Protein AF-A0AAU2KST7-F1 (afdb_monomer)

Radius of gyration: 15.52 Å; Cα contacts (8 Å, |Δi|>4): 287; chains: 1; bounding box: 48×34×43 Å

Foldseek 3Di:
DDDDPPPPPQDKAKWWFFKFADDLQFGFKTFTWAQAPVRQTHTQAMAHTDDRVQRNVNSVVWAFDDCPRSCRVPFDAPADVHPDGGPIGTTDRWKMFIWTAPDDQDQQNHRNDHIHTDHICPVDGSVNHDHTRPRPPPPDD

Sequence (141 aa):
MQRRYKIRRRDTTEAIIGAITGTLARPQLLVLGRYDHHGRLRAVGRTVPLRPDAAQQVAEHLTASGPEHPWTGVKFSSAWGSREALDAVLVRPDPVAAISADVAIDHGGVYRHPVRHVRLRLDVSVEDVPRFGRGAAAAAG

pLDDT: mean 81.17, std 19.76, range [25.77, 97.5]

Secondary structure (DSSP, 8-state):
-----------EEEEEEEEEEEETTEEEEEEEEEE-TTS-EEEEEEBSPPPHHHHHHHHTT--B--TT-TTTTPPPBSSTT--PBP-EEEB-S--EEEEE--S-B-TTS-BSSPBEEEEE-TT--TTTSPPTT--------

Solvent-accessible surface area (backbone atoms only — not comparable to full-atom values): 8271 Å² total; per-residue (Å²): 136,86,82,80,77,78,8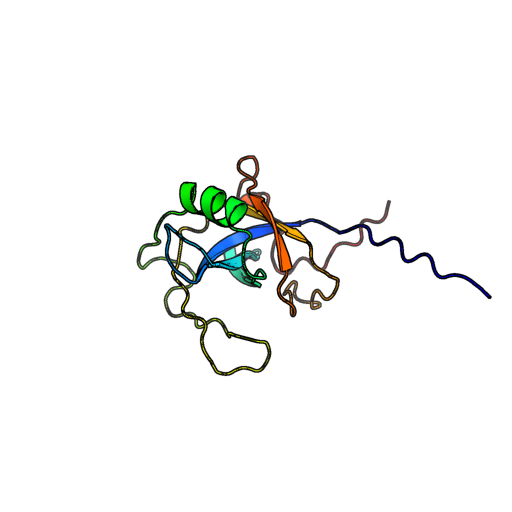1,74,76,74,62,66,46,60,34,29,35,41,25,27,25,76,43,68,81,51,35,37,32,44,33,28,21,26,40,32,93,86,70,47,71,39,79,28,38,35,37,46,75,53,54,71,72,56,18,49,60,50,27,80,65,60,43,81,43,64,84,84,42,90,59,63,91,63,79,46,61,67,42,88,92,44,88,52,63,45,75,64,45,55,29,48,66,59,48,28,33,32,31,35,58,88,81,54,68,44,86,65,57,32,40,75,56,66,24,42,76,74,47,77,34,92,90,47,58,68,85,77,36,65,50,41,64,59,55,81,73,74,83,82,127

Structure (mmCIF, N/CA/C/O backbone):
data_AF-A0AAU2KST7-F1
#
_entry.id   AF-A0AAU2KST7-F1
#
loop_
_atom_site.group_PDB
_atom_site.id
_atom_site.type_symbol
_atom_site.label_atom_id
_atom_site.label_alt_id
_atom_site.label_comp_id
_atom_site.label_asym_id
_atom_site.label_entity_id
_atom_site.label_seq_id
_atom_site.pdbx_PDB_ins_code
_atom_site.Cartn_x
_atom_site.Cartn_y
_atom_site.Cartn_z
_atom_site.occupancy
_atom_site.B_iso_or_equiv
_atom_site.auth_seq_id
_atom_site.auth_comp_id
_atom_site.auth_asym_id
_atom_site.auth_atom_id
_atom_site.pdbx_PDB_model_num
ATOM 1 N N . MET A 1 1 ? 37.257 12.836 -21.771 1.0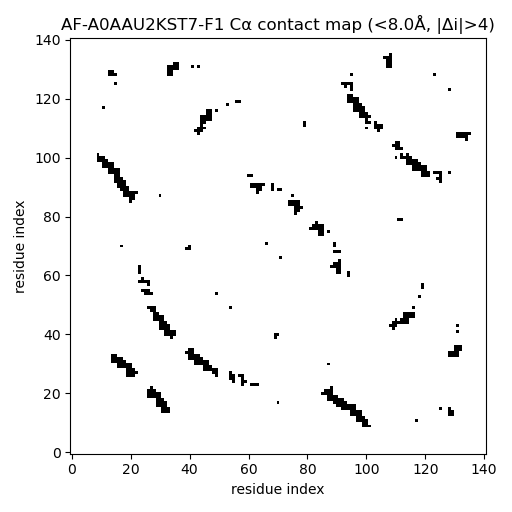0 37.31 1 MET A N 1
ATOM 2 C CA . MET A 1 1 ? 36.408 12.902 -20.557 1.00 37.31 1 MET A CA 1
ATOM 3 C C . MET A 1 1 ? 34.941 12.789 -20.965 1.00 37.31 1 MET A C 1
ATOM 5 O O . MET A 1 1 ? 34.344 13.784 -21.350 1.00 37.31 1 MET A O 1
ATOM 9 N N . GLN A 1 2 ? 34.360 11.586 -20.972 1.00 39.69 2 GLN A N 1
ATOM 10 C CA . GLN A 1 2 ? 32.945 11.406 -21.327 1.00 39.69 2 GLN A CA 1
ATOM 11 C C . GLN A 1 2 ? 32.066 11.604 -20.090 1.00 39.69 2 GLN A C 1
ATOM 13 O O . GLN A 1 2 ? 32.069 10.803 -19.157 1.00 39.69 2 GLN A O 1
ATOM 18 N N . ARG A 1 3 ? 31.324 12.714 -20.087 1.00 43.75 3 ARG A N 1
ATOM 19 C CA . ARG A 1 3 ? 30.297 13.030 -19.095 1.00 43.75 3 ARG A CA 1
ATOM 20 C C . ARG A 1 3 ? 29.147 12.033 -19.284 1.00 43.75 3 ARG A C 1
ATOM 22 O O . ARG A 1 3 ? 28.402 12.112 -20.255 1.00 43.75 3 ARG A O 1
ATOM 29 N N . ARG A 1 4 ? 29.034 11.059 -18.378 1.00 42.72 4 ARG A N 1
ATOM 30 C CA . ARG A 1 4 ? 27.974 10.040 -18.387 1.00 42.72 4 ARG A CA 1
ATOM 31 C C . ARG A 1 4 ? 26.637 10.710 -18.043 1.00 42.72 4 ARG A C 1
ATOM 33 O O . ARG A 1 4 ? 26.350 10.959 -16.876 1.00 42.72 4 ARG A O 1
ATOM 40 N N . TYR A 1 5 ? 25.821 11.016 -19.047 1.00 43.59 5 TYR A N 1
ATOM 41 C CA . TYR A 1 5 ? 24.454 11.493 -18.841 1.00 43.59 5 TYR A CA 1
ATOM 42 C C . TYR A 1 5 ? 23.577 10.278 -18.503 1.00 43.59 5 TYR A C 1
ATOM 44 O O . TYR A 1 5 ? 23.099 9.568 -19.383 1.00 43.59 5 TYR A O 1
ATOM 52 N N . LYS A 1 6 ? 23.434 9.954 -17.210 1.00 35.75 6 LYS A N 1
ATOM 53 C CA . LYS A 1 6 ? 22.526 8.888 -16.762 1.00 35.75 6 LYS A CA 1
ATOM 54 C C . LYS A 1 6 ? 21.095 9.412 -16.896 1.00 35.75 6 LYS A C 1
ATOM 56 O O . LYS A 1 6 ? 20.564 10.003 -15.960 1.00 35.75 6 LYS A O 1
ATOM 61 N N . ILE A 1 7 ? 20.485 9.217 -18.064 1.00 40.91 7 ILE A N 1
ATOM 62 C CA . ILE A 1 7 ? 19.053 9.458 -18.269 1.00 40.91 7 ILE A CA 1
ATOM 63 C C . ILE A 1 7 ? 18.302 8.472 -17.366 1.00 40.91 7 ILE A C 1
ATOM 65 O O . ILE A 1 7 ? 18.136 7.303 -17.697 1.00 40.91 7 ILE A O 1
ATOM 69 N N . ARG A 1 8 ? 17.895 8.921 -16.175 1.00 41.56 8 ARG A N 1
ATOM 70 C CA . ARG A 1 8 ? 17.004 8.165 -15.289 1.00 41.56 8 ARG A CA 1
ATOM 71 C C . ARG A 1 8 ? 15.570 8.394 -15.757 1.00 41.56 8 ARG A C 1
ATOM 73 O O . ARG A 1 8 ? 14.884 9.254 -15.208 1.00 41.56 8 ARG A O 1
ATOM 80 N N . ARG A 1 9 ? 15.103 7.635 -16.755 1.00 44.25 9 ARG A N 1
ATOM 81 C CA . ARG A 1 9 ? 13.657 7.402 -16.876 1.00 44.25 9 ARG A CA 1
ATOM 82 C C . ARG A 1 9 ? 13.246 6.726 -15.567 1.00 44.25 9 ARG A C 1
ATOM 84 O O . ARG A 1 9 ? 13.736 5.651 -15.248 1.00 44.25 9 ARG A O 1
ATOM 91 N N . ARG A 1 10 ? 12.482 7.421 -14.722 1.00 52.50 10 ARG A N 1
ATOM 92 C CA . ARG A 1 10 ? 11.888 6.797 -13.538 1.00 52.50 10 ARG A CA 1
ATOM 93 C C . ARG A 1 10 ? 10.796 5.879 -14.058 1.00 52.50 10 ARG A C 1
ATOM 95 O O . ARG A 1 10 ? 9.698 6.354 -14.332 1.00 52.50 10 ARG A O 1
ATOM 102 N N . ASP A 1 11 ? 11.112 4.602 -14.211 1.00 68.62 11 ASP A N 1
ATOM 103 C CA . ASP A 1 11 ? 10.105 3.599 -14.526 1.00 68.62 11 ASP A CA 1
ATOM 104 C C . ASP A 1 11 ? 9.106 3.578 -13.367 1.00 68.62 11 ASP A C 1
ATOM 106 O O . ASP A 1 11 ? 9.428 3.231 -12.225 1.00 68.62 11 ASP A O 1
ATOM 110 N N . THR A 1 12 ? 7.918 4.104 -13.650 1.00 80.69 12 THR A N 1
ATOM 111 C CA . THR A 1 12 ? 6.782 4.059 -12.739 1.00 80.69 12 THR A CA 1
ATOM 112 C C . THR A 1 12 ? 5.997 2.806 -13.076 1.00 80.69 12 THR A C 1
ATOM 114 O O . THR A 1 12 ? 5.818 2.489 -14.247 1.00 80.69 12 THR A O 1
ATOM 117 N N . THR A 1 13 ? 5.561 2.077 -12.061 1.00 88.12 13 THR A N 1
ATOM 118 C CA . THR A 1 13 ? 4.805 0.836 -12.230 1.00 88.12 13 THR A CA 1
ATOM 119 C C . THR A 1 13 ? 3.763 0.708 -11.132 1.00 88.12 13 THR A C 1
ATOM 121 O O . THR A 1 13 ? 3.841 1.392 -10.115 1.00 88.12 13 THR A O 1
ATOM 124 N N . GLU A 1 14 ? 2.776 -0.144 -11.336 1.00 91.81 14 GLU A N 1
ATOM 125 C CA . GLU A 1 14 ? 1.641 -0.323 -10.448 1.00 91.81 14 GLU A CA 1
ATOM 126 C C . GLU A 1 14 ? 1.869 -1.478 -9.460 1.00 91.81 14 GLU A C 1
ATOM 128 O O . GLU A 1 14 ? 2.497 -2.496 -9.777 1.00 91.81 14 GLU A O 1
ATOM 133 N N . ALA A 1 15 ? 1.356 -1.326 -8.242 1.00 94.38 15 ALA A N 1
ATOM 134 C CA . ALA A 1 15 ? 1.306 -2.376 -7.232 1.00 94.38 15 ALA A CA 1
ATOM 135 C C . ALA A 1 15 ? 0.058 -2.220 -6.354 1.00 94.38 15 ALA A C 1
ATOM 137 O O . ALA A 1 15 ? -0.434 -1.111 -6.154 1.00 94.38 15 ALA A O 1
ATOM 138 N N . ILE A 1 16 ? -0.434 -3.330 -5.815 1.00 96.75 16 ILE A N 1
ATOM 139 C CA . ILE A 1 16 ? -1.630 -3.378 -4.970 1.00 96.75 16 ILE A CA 1
ATOM 140 C C . ILE A 1 16 ? -1.231 -3.064 -3.528 1.00 96.75 16 ILE A C 1
ATOM 142 O O . ILE A 1 16 ? -0.215 -3.571 -3.046 1.00 96.75 16 ILE A O 1
ATOM 146 N N . ILE A 1 17 ? -2.015 -2.252 -2.824 1.00 97.50 17 ILE A N 1
ATOM 147 C CA . ILE A 1 17 ? -1.829 -1.996 -1.393 1.00 97.50 17 ILE A CA 1
ATOM 148 C C . ILE A 1 17 ? -2.530 -3.111 -0.613 1.00 97.50 17 ILE A C 1
ATOM 150 O O . ILE A 1 17 ? -3.750 -3.196 -0.642 1.00 97.50 17 ILE A O 1
ATOM 154 N N . GLY A 1 18 ? -1.771 -3.963 0.082 1.00 96.12 18 GLY A N 1
ATOM 155 C CA . GLY A 1 18 ? -2.337 -5.053 0.899 1.00 96.12 18 GLY A CA 1
ATOM 156 C C . GLY A 1 18 ? -2.159 -4.866 2.409 1.00 96.12 18 GLY A C 1
ATOM 157 O O . GLY A 1 18 ? -2.789 -5.551 3.210 1.00 96.12 18 GLY A O 1
ATOM 158 N N . ALA A 1 19 ? -1.290 -3.946 2.829 1.00 96.88 19 ALA A N 1
ATOM 159 C CA . ALA A 1 19 ? -1.182 -3.539 4.226 1.00 96.88 19 ALA A CA 1
ATOM 160 C C . ALA A 1 19 ? -0.560 -2.145 4.340 1.00 96.88 19 ALA A C 1
ATOM 162 O O . ALA A 1 19 ? 0.027 -1.629 3.385 1.00 96.88 19 ALA A O 1
ATOM 163 N N . ILE A 1 20 ? -0.645 -1.563 5.530 1.00 96.94 20 ILE A N 1
ATOM 164 C CA . ILE A 1 20 ? 0.014 -0.309 5.897 1.00 96.94 20 ILE A CA 1
ATOM 165 C C . ILE A 1 20 ? 0.747 -0.437 7.229 1.00 96.94 20 ILE A C 1
ATOM 167 O O . ILE A 1 20 ? 0.534 -1.396 7.960 1.00 96.94 20 ILE A O 1
ATOM 171 N N . THR A 1 21 ? 1.551 0.562 7.583 1.00 94.62 21 THR A N 1
ATOM 172 C CA . THR A 1 21 ? 1.903 0.833 8.989 1.00 94.62 21 THR A CA 1
ATOM 173 C C . THR A 1 21 ? 1.195 2.084 9.493 1.00 94.62 21 THR A C 1
ATOM 175 O O . THR A 1 21 ? 0.776 2.935 8.701 1.00 94.62 21 THR A O 1
ATOM 178 N N . GLY A 1 22 ? 1.108 2.231 10.816 1.00 94.19 22 GLY A N 1
ATOM 179 C CA . GLY A 1 22 ? 0.345 3.306 11.444 1.00 94.19 22 GLY A CA 1
ATOM 180 C C . GLY A 1 22 ? -1.132 2.933 11.535 1.00 94.19 22 GLY A C 1
ATOM 181 O O . GLY A 1 22 ? -1.466 1.823 11.932 1.00 94.19 22 GLY A O 1
ATOM 182 N N . THR A 1 23 ? -2.025 3.855 11.179 1.00 95.69 23 THR A N 1
ATOM 183 C CA . THR A 1 23 ? -3.479 3.636 11.259 1.00 95.69 23 THR A CA 1
ATOM 184 C C . THR A 1 23 ? -4.147 3.906 9.917 1.00 95.69 23 THR A C 1
ATOM 186 O O . THR A 1 23 ? -3.582 4.602 9.077 1.00 95.69 23 THR A O 1
ATOM 189 N N . LEU A 1 24 ? -5.374 3.414 9.720 1.00 96.19 24 LEU A N 1
ATOM 190 C CA . LEU A 1 24 ? -6.144 3.671 8.492 1.00 96.19 24 LEU A CA 1
ATOM 191 C C . LEU A 1 24 ? -6.310 5.168 8.202 1.00 96.19 24 LEU A C 1
ATOM 193 O O . LEU A 1 24 ? -6.220 5.578 7.055 1.00 96.19 24 LEU A O 1
ATOM 197 N N . ALA A 1 25 ? -6.498 5.979 9.247 1.00 96.38 25 ALA A N 1
ATOM 198 C CA . ALA A 1 25 ? -6.650 7.427 9.122 1.00 96.38 25 ALA A CA 1
ATOM 199 C C . ALA A 1 25 ? -5.319 8.161 8.878 1.00 96.38 25 ALA A C 1
ATOM 201 O O . ALA A 1 25 ? -5.318 9.303 8.423 1.00 96.38 25 ALA A O 1
ATOM 202 N N . ARG A 1 26 ? -4.183 7.550 9.238 1.00 95.94 26 ARG A N 1
ATOM 203 C CA . ARG A 1 26 ? -2.839 8.132 9.105 1.00 95.94 26 ARG A CA 1
ATOM 204 C C . ARG A 1 26 ? -1.831 7.052 8.693 1.00 95.94 26 ARG A C 1
ATOM 206 O O . ARG A 1 26 ? -0.984 6.665 9.510 1.00 95.94 26 ARG A O 1
ATOM 213 N N . PRO A 1 27 ? -1.915 6.550 7.448 1.00 97.06 27 PRO A N 1
ATOM 214 C CA . PRO A 1 27 ? -0.989 5.542 6.956 1.00 97.06 27 PRO A CA 1
ATOM 215 C C . PRO A 1 27 ? 0.411 6.144 6.824 1.00 97.06 27 PRO A C 1
ATOM 217 O O . PRO A 1 27 ? 0.589 7.236 6.283 1.00 97.06 27 PRO A O 1
ATOM 220 N N . GLN A 1 28 ? 1.420 5.430 7.316 1.00 95.88 28 GLN A N 1
ATOM 221 C CA . GLN A 1 28 ? 2.811 5.893 7.272 1.00 95.88 28 GLN A CA 1
ATOM 222 C C . GLN A 1 28 ? 3.589 5.249 6.124 1.00 95.88 28 GLN A C 1
ATOM 224 O O . GLN A 1 28 ? 4.280 5.943 5.380 1.00 95.88 28 GLN A O 1
ATOM 229 N N . LEU A 1 29 ? 3.471 3.930 5.967 1.00 94.62 29 LEU A N 1
ATOM 230 C CA . LEU A 1 29 ? 4.084 3.139 4.899 1.00 94.62 29 LEU A CA 1
ATOM 231 C C . LEU A 1 29 ? 3.019 2.284 4.224 1.00 94.62 29 LEU A C 1
ATOM 233 O O . LEU A 1 29 ? 2.061 1.875 4.876 1.00 94.62 29 LEU A O 1
ATOM 237 N N . LEU A 1 30 ? 3.233 1.953 2.952 1.00 95.75 30 LEU A N 1
ATOM 238 C CA . LEU A 1 30 ? 2.436 0.961 2.233 1.00 95.75 30 LEU A CA 1
ATOM 239 C C . LEU A 1 30 ? 3.245 -0.320 2.070 1.00 95.75 30 LEU A C 1
ATOM 241 O O . LEU A 1 30 ? 4.403 -0.270 1.649 1.00 95.75 30 LEU A O 1
ATOM 245 N N . VAL A 1 31 ? 2.622 -1.458 2.355 1.00 95.00 31 VAL A N 1
ATOM 246 C CA . VAL A 1 31 ? 3.114 -2.786 1.990 1.00 95.00 31 VAL A CA 1
ATOM 247 C C . VAL A 1 31 ? 2.425 -3.198 0.698 1.00 95.00 31 VAL A C 1
ATOM 249 O O . VAL A 1 31 ? 1.197 -3.205 0.587 1.00 95.00 31 VAL A O 1
ATOM 252 N N . LEU A 1 32 ? 3.246 -3.510 -0.294 1.00 94.56 32 LEU A N 1
ATOM 253 C CA . LEU A 1 32 ? 2.839 -3.634 -1.680 1.00 94.56 32 LEU A CA 1
ATOM 254 C C . LEU A 1 32 ? 2.834 -5.092 -2.105 1.00 94.56 32 LEU A C 1
ATOM 256 O O . LEU A 1 32 ? 3.739 -5.856 -1.758 1.00 94.56 32 LEU A O 1
ATOM 260 N N . GLY A 1 33 ? 1.834 -5.458 -2.894 1.00 93.44 33 GLY A N 1
ATOM 261 C CA . GLY A 1 33 ? 1.649 -6.794 -3.421 1.00 93.44 33 GLY A CA 1
ATOM 262 C C . GLY A 1 33 ? 1.367 -6.812 -4.917 1.00 93.44 33 GLY A C 1
ATOM 263 O O . GLY A 1 33 ? 0.993 -5.807 -5.523 1.00 93.44 33 GLY A O 1
ATOM 264 N N . ARG A 1 34 ? 1.555 -7.986 -5.512 1.00 94.19 34 ARG A N 1
ATOM 265 C CA . ARG A 1 34 ? 1.122 -8.319 -6.871 1.00 94.19 34 ARG A CA 1
ATOM 266 C C . ARG A 1 34 ? 0.552 -9.725 -6.868 1.00 94.19 34 ARG A C 1
ATOM 268 O O . ARG A 1 34 ? 1.109 -10.605 -6.212 1.00 94.19 34 ARG A O 1
ATOM 275 N N . TYR A 1 35 ? -0.535 -9.942 -7.596 1.00 93.88 35 TYR A N 1
ATOM 276 C CA . TYR A 1 35 ? -1.036 -11.295 -7.797 1.00 93.88 35 TYR A CA 1
ATOM 277 C C . TYR A 1 35 ? -0.062 -12.087 -8.670 1.00 93.88 35 TYR A C 1
ATOM 279 O O . TYR A 1 35 ? 0.422 -11.587 -9.688 1.00 93.88 35 TYR A O 1
ATOM 287 N N . ASP A 1 36 ? 0.236 -13.320 -8.277 1.00 90.62 36 ASP A N 1
ATOM 288 C CA . ASP A 1 36 ? 0.879 -14.278 -9.169 1.00 90.62 36 ASP A CA 1
ATOM 289 C C . ASP A 1 36 ? -0.140 -14.888 -10.153 1.00 90.62 36 ASP A C 1
ATOM 291 O O . ASP A 1 36 ? -1.316 -14.506 -10.210 1.00 90.62 36 ASP A O 1
ATOM 295 N N . HIS A 1 37 ? 0.332 -15.819 -10.976 1.00 87.62 37 HIS A N 1
ATOM 296 C CA . HIS A 1 37 ? -0.486 -16.533 -11.957 1.00 87.62 37 HIS A CA 1
ATOM 297 C C . HIS A 1 37 ? -1.470 -17.527 -11.319 1.00 87.62 37 HIS A C 1
ATOM 299 O O . HIS A 1 37 ? -2.407 -17.958 -11.980 1.00 87.62 37 HIS A O 1
ATOM 305 N N . HIS A 1 38 ? -1.295 -17.856 -10.037 1.00 89.44 38 HIS A N 1
ATOM 306 C CA . HIS A 1 38 ? -2.223 -18.676 -9.260 1.00 89.44 38 HIS A CA 1
ATOM 307 C C . HIS A 1 38 ? -3.228 -17.829 -8.463 1.00 89.44 38 HIS A C 1
ATOM 309 O O . HIS A 1 38 ? -3.960 -18.370 -7.637 1.00 89.44 38 HIS A O 1
ATOM 315 N N . GLY A 1 39 ? -3.252 -16.507 -8.670 1.00 89.81 39 GLY A N 1
ATOM 316 C CA . GLY A 1 39 ? -4.154 -15.600 -7.962 1.00 89.81 39 GLY A CA 1
ATOM 317 C C . GLY A 1 39 ? -3.760 -15.344 -6.507 1.00 89.81 39 GLY A C 1
ATOM 318 O O . GLY A 1 39 ? -4.562 -14.816 -5.743 1.00 89.81 39 GLY A O 1
ATOM 319 N N . ARG A 1 40 ? -2.533 -15.679 -6.091 1.00 91.00 40 ARG A N 1
ATOM 320 C CA . ARG A 1 40 ? -2.062 -15.397 -4.728 1.00 91.00 40 ARG A CA 1
ATOM 321 C C . ARG A 1 40 ? -1.409 -14.026 -4.671 1.00 91.00 40 ARG A C 1
ATOM 323 O O . ARG A 1 40 ? -0.543 -13.711 -5.486 1.00 91.00 40 ARG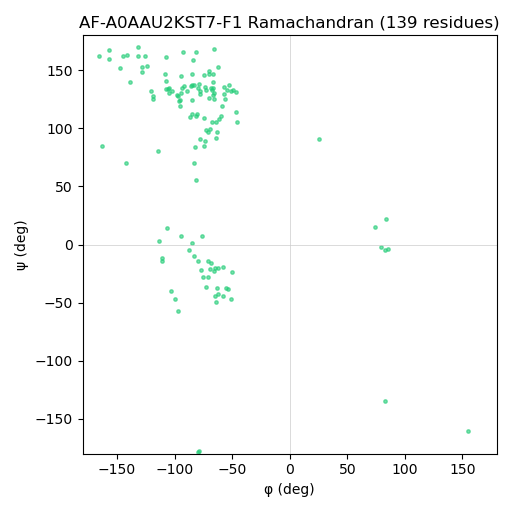 A O 1
ATOM 330 N N . LEU A 1 41 ? -1.785 -13.219 -3.682 1.00 92.75 41 LEU A N 1
ATOM 331 C CA . LEU A 1 41 ? -1.172 -11.912 -3.466 1.00 92.75 41 LEU A CA 1
ATOM 332 C C . LEU A 1 41 ? 0.227 -12.090 -2.864 1.00 92.75 41 LEU A C 1
ATOM 334 O O . LEU A 1 41 ? 0.386 -12.480 -1.706 1.00 92.75 41 LEU A O 1
ATOM 338 N N . ARG A 1 42 ? 1.266 -11.810 -3.649 1.00 91.69 42 ARG A N 1
ATOM 339 C CA . ARG A 1 42 ? 2.667 -11.908 -3.230 1.00 91.69 42 ARG A CA 1
ATOM 340 C C . ARG A 1 42 ? 3.170 -10.537 -2.815 1.00 91.69 42 ARG A C 1
ATOM 342 O O . ARG A 1 42 ? 3.044 -9.589 -3.583 1.00 91.69 42 ARG A O 1
ATOM 349 N N . ALA A 1 43 ? 3.746 -10.429 -1.621 1.00 90.56 43 ALA A N 1
ATOM 350 C CA . ALA A 1 43 ? 4.386 -9.197 -1.179 1.00 90.56 43 ALA A CA 1
ATOM 351 C C . ALA A 1 43 ? 5.613 -8.906 -2.055 1.00 90.56 43 ALA A C 1
ATOM 353 O O . ALA A 1 43 ? 6.495 -9.753 -2.198 1.00 90.56 43 ALA A O 1
ATOM 354 N N . VAL A 1 44 ? 5.658 -7.712 -2.642 1.00 88.81 44 VAL A N 1
ATOM 355 C CA . VAL A 1 44 ? 6.731 -7.283 -3.548 1.00 88.81 44 VAL A CA 1
ATOM 356 C C . VAL A 1 44 ? 7.607 -6.197 -2.951 1.00 88.81 44 VAL A C 1
ATOM 358 O O . VAL A 1 44 ? 8.67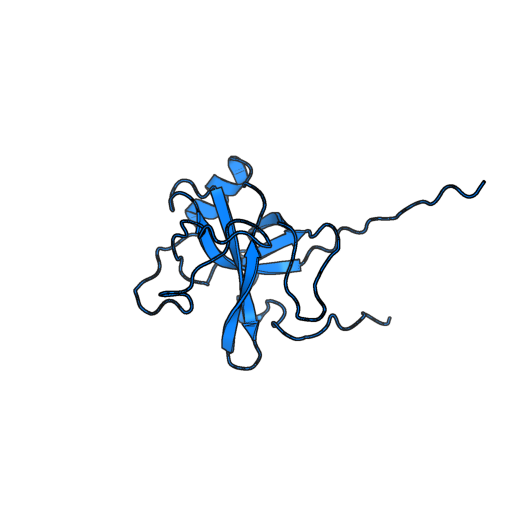0 -5.926 -3.489 1.00 88.81 44 VAL A O 1
ATOM 361 N N . GLY A 1 45 ? 7.212 -5.581 -1.840 1.00 88.94 45 GLY A N 1
ATOM 362 C CA . GLY A 1 45 ? 8.037 -4.601 -1.146 1.00 88.94 45 GLY A CA 1
ATOM 363 C C . GLY A 1 45 ? 7.205 -3.632 -0.326 1.00 88.94 45 GLY A C 1
ATOM 364 O O . GLY A 1 45 ? 6.047 -3.890 -0.010 1.00 88.94 45 GLY A O 1
ATOM 365 N N . ARG A 1 46 ? 7.807 -2.494 0.006 1.00 91.31 46 ARG A N 1
ATOM 366 C CA . ARG A 1 46 ? 7.149 -1.418 0.748 1.00 91.31 46 ARG A CA 1
ATOM 367 C C . ARG A 1 46 ? 7.571 -0.056 0.234 1.00 91.31 46 ARG A C 1
ATOM 369 O O . ARG A 1 46 ? 8.610 0.063 -0.419 1.00 91.31 46 ARG A O 1
ATOM 376 N N . THR A 1 47 ? 6.812 0.973 0.574 1.00 92.94 47 THR A N 1
ATOM 377 C CA . THR A 1 47 ? 7.222 2.348 0.300 1.00 92.94 47 THR A CA 1
ATOM 378 C C . THR A 1 47 ? 8.202 2.876 1.349 1.00 92.94 47 THR A C 1
ATOM 380 O O . THR A 1 47 ? 8.357 2.311 2.431 1.00 92.94 47 THR A O 1
ATOM 383 N N . VAL A 1 48 ? 8.858 3.991 1.036 1.00 91.81 48 VAL A N 1
ATOM 384 C CA . VAL A 1 48 ? 9.326 4.962 2.042 1.00 91.81 48 VAL A CA 1
ATOM 385 C C . VAL A 1 48 ? 8.124 5.619 2.749 1.00 91.81 48 VAL A C 1
ATOM 387 O O . VAL A 1 48 ? 6.999 5.473 2.253 1.00 91.81 48 VAL A O 1
ATOM 390 N N . PRO A 1 49 ? 8.328 6.360 3.861 1.00 94.19 49 PRO A N 1
ATOM 391 C CA . PRO A 1 49 ? 7.260 7.135 4.483 1.00 94.19 49 PRO A CA 1
ATOM 392 C C . PRO A 1 49 ? 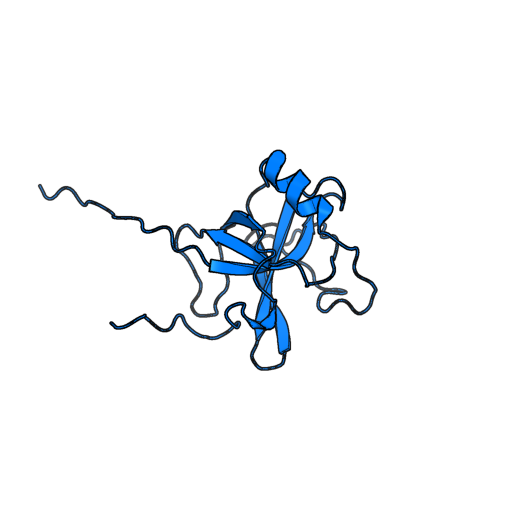6.505 7.997 3.473 1.00 94.19 49 PRO A C 1
ATOM 394 O O . PRO A 1 49 ? 7.112 8.667 2.629 1.00 94.19 49 PRO A O 1
ATOM 397 N N . LEU A 1 50 ? 5.178 7.949 3.545 1.00 96.06 50 LEU A N 1
ATOM 398 C CA . LEU A 1 50 ? 4.311 8.766 2.712 1.00 96.06 50 LEU A CA 1
ATOM 399 C C . LEU A 1 50 ? 4.471 10.243 3.074 1.00 96.06 50 LEU A C 1
ATOM 401 O O . LEU A 1 50 ? 4.695 10.612 4.227 1.00 96.06 50 LEU A O 1
ATOM 405 N N . ARG A 1 51 ? 4.335 11.107 2.066 1.00 94.88 51 ARG A N 1
ATOM 406 C CA . ARG A 1 51 ? 4.174 12.546 2.308 1.00 94.88 51 ARG A CA 1
ATOM 407 C C . ARG A 1 51 ? 2.785 12.784 2.923 1.00 94.88 51 ARG A C 1
ATOM 409 O O . ARG A 1 51 ? 1.875 12.039 2.560 1.00 94.88 51 ARG A O 1
ATOM 416 N N . PRO A 1 52 ? 2.593 13.808 3.774 1.00 94.75 52 PRO A N 1
ATOM 417 C CA . PRO A 1 52 ? 1.318 14.046 4.457 1.00 94.75 52 PRO A CA 1
ATOM 418 C C . PRO A 1 52 ? 0.101 14.070 3.522 1.00 94.75 52 PRO A C 1
ATOM 420 O O . PRO A 1 52 ? -0.859 13.345 3.762 1.00 94.75 52 PRO A O 1
ATOM 423 N N . ASP A 1 53 ? 0.182 14.795 2.402 1.00 95.38 53 ASP A N 1
ATOM 424 C CA . ASP A 1 53 ? -0.914 14.884 1.426 1.00 95.38 53 ASP A CA 1
ATOM 425 C C . ASP A 1 53 ? -1.240 13.531 0.781 1.00 95.38 53 ASP A C 1
ATOM 427 O O . ASP A 1 53 ? -2.396 13.208 0.525 1.00 95.38 53 ASP A O 1
ATOM 431 N N . ALA A 1 54 ? -0.211 12.719 0.522 1.00 95.56 54 ALA A N 1
ATOM 432 C CA . ALA A 1 54 ? -0.387 11.384 -0.039 1.00 95.56 54 ALA A CA 1
ATOM 433 C C . ALA A 1 54 ? -0.967 10.415 0.998 1.00 95.56 54 ALA A C 1
ATOM 435 O O . ALA A 1 54 ? -1.778 9.570 0.642 1.00 95.56 54 ALA A O 1
ATOM 436 N N . ALA A 1 55 ? -0.570 10.534 2.267 1.00 97.12 55 ALA A N 1
ATOM 437 C CA . ALA A 1 55 ? -1.131 9.730 3.346 1.00 97.12 55 ALA A CA 1
ATOM 438 C C . ALA A 1 55 ? -2.630 10.004 3.519 1.00 97.12 55 ALA A C 1
ATOM 440 O O . ALA A 1 55 ? -3.397 9.057 3.654 1.00 97.12 55 ALA A O 1
ATOM 441 N N . GLN A 1 56 ? -3.042 11.274 3.452 1.00 96.88 56 GLN A N 1
ATOM 442 C CA . GLN A 1 56 ? -4.451 11.658 3.524 1.00 96.88 56 GLN A CA 1
ATOM 443 C C . GLN A 1 56 ? -5.251 11.112 2.337 1.00 96.88 56 GLN A C 1
ATOM 445 O O . GLN A 1 56 ? -6.250 10.435 2.549 1.00 96.88 56 GLN A O 1
ATOM 450 N N . GLN A 1 57 ? -4.758 11.304 1.109 1.00 96.00 57 GLN A N 1
ATOM 451 C CA . GLN A 1 57 ? -5.401 10.745 -0.085 1.00 96.00 57 GLN A CA 1
ATOM 452 C C . GLN A 1 57 ? -5.525 9.224 -0.008 1.00 96.00 57 GLN A C 1
ATOM 454 O O . GLN A 1 57 ? -6.568 8.672 -0.318 1.00 96.00 57 GLN A O 1
ATOM 459 N N . VAL A 1 58 ? -4.476 8.519 0.422 1.00 97.06 58 VAL A N 1
ATOM 460 C CA . VAL A 1 58 ? -4.549 7.060 0.554 1.00 97.06 58 VAL A CA 1
ATOM 461 C C . VAL A 1 58 ? -5.563 6.659 1.624 1.00 97.06 58 VAL A C 1
ATOM 463 O O . VAL A 1 58 ? -6.354 5.758 1.366 1.00 97.06 58 VAL A O 1
ATOM 466 N N . ALA A 1 59 ? -5.573 7.324 2.785 1.00 97.19 59 ALA A N 1
ATOM 467 C CA . ALA A 1 59 ? -6.473 7.015 3.899 1.00 97.19 59 ALA A CA 1
ATOM 468 C C . ALA A 1 59 ? -7.954 7.001 3.488 1.00 97.19 59 ALA A C 1
ATOM 470 O O . ALA A 1 59 ? -8.695 6.126 3.928 1.00 97.19 59 ALA A O 1
ATOM 471 N N . GLU A 1 60 ? -8.362 7.913 2.602 1.00 96.94 60 GLU A N 1
ATOM 472 C CA . GLU A 1 60 ? -9.733 8.014 2.074 1.00 96.94 60 GLU A CA 1
ATOM 473 C C . GLU A 1 60 ? -10.181 6.769 1.288 1.00 96.94 60 GLU A C 1
ATOM 475 O O . GLU A 1 60 ? -11.377 6.519 1.147 1.00 96.94 60 GLU A O 1
ATOM 480 N N . HIS A 1 61 ? -9.231 5.961 0.812 1.00 96.81 61 HIS A N 1
ATOM 481 C CA . HIS A 1 61 ? -9.485 4.775 -0.004 1.00 96.81 61 HIS A CA 1
ATOM 482 C C . HIS A 1 61 ? -9.107 3.459 0.686 1.00 96.81 61 HIS A C 1
ATOM 484 O O . HIS A 1 61 ? -9.221 2.392 0.081 1.00 96.81 61 HIS A O 1
ATOM 490 N N . LEU A 1 62 ? -8.658 3.497 1.943 1.00 96.62 62 LEU A N 1
ATOM 491 C CA . LEU A 1 62 ? -8.350 2.282 2.689 1.00 96.62 62 LEU A CA 1
ATOM 492 C C . LEU A 1 62 ? -9.595 1.719 3.363 1.00 96.62 62 LEU A C 1
ATOM 494 O O . LEU A 1 62 ? -10.348 2.417 4.031 1.00 96.62 62 LEU A O 1
ATOM 498 N N . THR A 1 63 ? -9.748 0.404 3.265 1.00 96.06 63 THR A N 1
ATOM 499 C CA . THR A 1 63 ? -10.727 -0.351 4.047 1.00 96.06 63 THR A CA 1
ATOM 500 C C . THR A 1 63 ? -9.988 -1.387 4.881 1.00 96.06 63 THR A C 1
ATOM 502 O O . THR A 1 63 ? -9.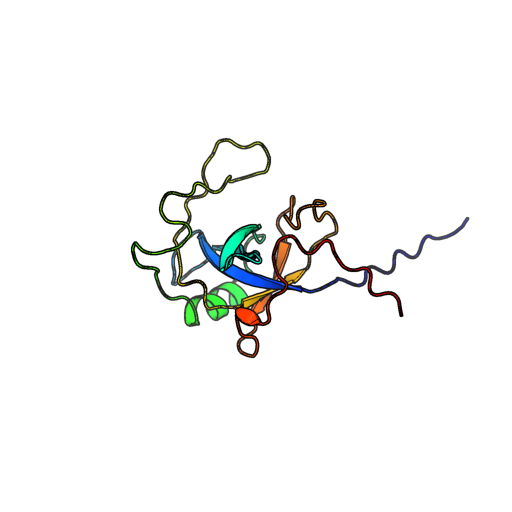141 -2.107 4.350 1.00 96.06 63 THR A O 1
ATOM 505 N N . ALA A 1 64 ? -10.300 -1.473 6.178 1.00 94.12 64 ALA A N 1
ATOM 506 C CA . ALA A 1 64 ? -9.794 -2.546 7.037 1.00 94.12 64 ALA A CA 1
ATOM 507 C C . ALA A 1 64 ? -10.084 -3.914 6.412 1.00 94.12 64 ALA A C 1
ATOM 509 O O . ALA A 1 64 ? -11.186 -4.155 5.916 1.00 94.12 64 ALA A O 1
ATOM 510 N N . SER A 1 65 ? -9.108 -4.819 6.463 1.00 93.31 65 SER A N 1
ATOM 511 C CA . SER A 1 65 ? -9.358 -6.198 6.059 1.00 93.31 65 SER A CA 1
ATOM 512 C C . SER A 1 65 ? -9.948 -7.029 7.197 1.00 93.31 65 SER A C 1
ATOM 514 O O . SER A 1 65 ? -9.594 -6.856 8.361 1.00 93.31 65 SER A O 1
ATOM 516 N N . GLY A 1 66 ? -10.803 -7.986 6.831 1.00 87.94 66 GLY A N 1
ATOM 517 C CA . GLY A 1 66 ? -11.222 -9.083 7.701 1.00 87.94 66 GLY A CA 1
ATOM 518 C C . GLY A 1 66 ? -10.187 -10.222 7.777 1.00 87.94 66 GLY A C 1
ATOM 519 O O . GLY A 1 66 ? -9.135 -10.145 7.132 1.00 87.94 66 GLY A O 1
ATOM 520 N N . PRO A 1 67 ? -10.492 -11.299 8.528 1.00 84.88 67 PRO A N 1
ATOM 521 C CA . PRO A 1 67 ? -9.574 -12.414 8.796 1.00 84.88 67 PRO A CA 1
ATOM 522 C C . PRO A 1 67 ? -9.196 -13.227 7.550 1.00 84.88 67 PRO A C 1
ATOM 524 O O . PRO A 1 67 ? -8.149 -13.869 7.535 1.00 84.88 67 PRO A O 1
ATOM 527 N N . GLU A 1 68 ? -9.996 -13.155 6.486 1.00 89.00 68 GLU A N 1
ATOM 528 C CA . GLU A 1 68 ? -9.743 -13.845 5.213 1.00 89.00 68 GLU A CA 1
ATOM 529 C C . GLU A 1 68 ? -8.662 -13.170 4.354 1.00 89.00 68 GLU A C 1
ATOM 531 O O . GLU A 1 68 ? -8.438 -13.550 3.205 1.00 89.00 68 GLU A O 1
ATOM 536 N N . HIS A 1 69 ? -7.979 -12.153 4.891 1.00 90.81 69 HIS A N 1
ATOM 537 C CA . HIS A 1 69 ? -6.923 -11.473 4.163 1.00 90.81 69 HIS A CA 1
ATOM 538 C C . HIS A 1 69 ? -5.825 -12.460 3.720 1.00 90.81 69 HIS A C 1
ATOM 540 O O . HIS A 1 69 ? -5.324 -13.228 4.546 1.00 90.81 69 HIS A O 1
ATOM 546 N N . PRO A 1 70 ? -5.330 -12.383 2.468 1.00 89.88 70 PRO A N 1
ATOM 547 C CA . PRO A 1 70 ? -4.269 -13.268 1.977 1.00 89.88 70 PRO A CA 1
ATOM 548 C C . PRO A 1 70 ? -2.968 -13.226 2.791 1.00 89.88 70 PRO A C 1
ATOM 550 O O . PRO A 1 70 ? -2.135 -14.125 2.684 1.00 89.88 70 PRO A O 1
ATOM 553 N N . TRP A 1 71 ? -2.765 -12.161 3.570 1.00 92.94 71 TRP A N 1
ATOM 554 C CA . TRP A 1 71 ? -1.599 -11.973 4.438 1.00 92.94 71 TRP A CA 1
ATOM 555 C C . TRP A 1 71 ? -1.889 -12.138 5.933 1.00 92.94 71 TRP A C 1
ATOM 557 O O . TRP A 1 71 ? -1.055 -11.762 6.757 1.00 92.94 71 TRP A O 1
ATOM 567 N N . THR A 1 72 ? -3.034 -12.704 6.315 1.00 88.56 72 THR A N 1
ATOM 568 C CA . THR A 1 72 ? -3.291 -13.062 7.716 1.00 88.56 72 THR A CA 1
ATOM 569 C C . THR A 1 72 ? -2.189 -13.999 8.228 1.00 88.56 72 THR A C 1
ATOM 571 O O . THR A 1 72 ? -1.893 -15.026 7.621 1.00 88.56 72 THR A O 1
ATOM 574 N N . GLY A 1 73 ? -1.536 -13.620 9.333 1.00 84.00 73 GLY A N 1
ATOM 575 C CA . GLY A 1 73 ? -0.425 -14.373 9.934 1.00 84.00 73 GLY A CA 1
ATOM 576 C C . GLY A 1 73 ? 0.943 -14.200 9.255 1.00 84.00 73 GLY A C 1
ATOM 577 O O . GLY A 1 73 ? 1.936 -14.745 9.741 1.00 84.00 73 GLY A O 1
ATOM 578 N N . VAL A 1 74 ? 1.036 -13.429 8.166 1.00 85.44 74 VAL A N 1
ATOM 579 C CA . VAL A 1 74 ? 2.311 -13.134 7.497 1.00 85.44 74 VAL A CA 1
ATOM 580 C C . VAL A 1 74 ? 3.075 -12.062 8.273 1.00 85.44 74 VAL A C 1
ATOM 582 O O . VAL A 1 74 ? 2.532 -11.014 8.613 1.00 85.44 74 VAL A O 1
ATOM 585 N N . LYS A 1 75 ? 4.368 -12.301 8.521 1.00 81.38 75 LYS A N 1
ATOM 586 C CA . LYS A 1 75 ? 5.280 -11.303 9.098 1.00 81.38 75 LYS A CA 1
ATOM 587 C C . LYS A 1 75 ? 6.048 -10.588 7.990 1.00 81.38 75 LYS A C 1
ATOM 589 O O . LYS A 1 75 ? 6.744 -11.232 7.208 1.00 81.38 75 LYS A O 1
ATOM 594 N N . PHE A 1 76 ? 5.964 -9.262 7.953 1.00 81.00 76 PHE A N 1
ATOM 595 C CA . PHE A 1 76 ? 6.776 -8.429 7.063 1.00 81.00 76 PHE A CA 1
ATOM 596 C C . PHE A 1 76 ? 8.035 -7.979 7.797 1.00 81.00 76 PHE A C 1
ATOM 598 O O . PHE A 1 76 ? 7.942 -7.548 8.937 1.00 81.00 76 PHE A O 1
ATOM 605 N N . SER A 1 77 ? 9.210 -8.050 7.178 1.00 70.69 77 SER A N 1
ATOM 606 C CA . SER A 1 77 ? 10.445 -7.566 7.813 1.00 70.69 77 SER A CA 1
ATOM 607 C C . SER A 1 77 ? 10.561 -6.040 7.739 1.00 70.69 77 SER A C 1
ATOM 609 O O . SER A 1 77 ? 10.313 -5.441 6.689 1.00 70.69 77 SER A O 1
ATOM 611 N N . SER A 1 78 ? 11.004 -5.407 8.832 1.00 64.44 78 SER A N 1
ATOM 612 C CA . SER A 1 78 ? 11.204 -3.951 8.922 1.00 64.44 78 SER A CA 1
ATOM 613 C C . SER A 1 78 ? 12.369 -3.436 8.073 1.00 64.44 78 SER A C 1
ATOM 615 O O . SER A 1 78 ? 12.397 -2.263 7.700 1.00 64.44 78 SER A O 1
ATOM 617 N N . ALA A 1 79 ? 13.308 -4.309 7.713 1.00 62.84 79 ALA A N 1
ATOM 618 C CA . ALA A 1 79 ? 14.392 -4.053 6.776 1.00 62.84 79 ALA A CA 1
ATOM 619 C C . ALA A 1 79 ? 14.907 -5.372 6.189 1.00 62.84 79 ALA A C 1
ATOM 621 O O . ALA A 1 79 ? 14.722 -6.442 6.773 1.00 62.84 79 ALA A O 1
ATOM 622 N N . TRP A 1 80 ? 15.584 -5.296 5.042 1.00 51.94 80 TRP A N 1
ATOM 623 C CA . TRP A 1 80 ? 16.285 -6.447 4.481 1.00 51.94 80 TRP A CA 1
ATOM 624 C C . TRP A 1 80 ? 17.334 -6.957 5.484 1.00 51.94 80 TRP A C 1
ATOM 626 O O . TRP A 1 80 ? 18.230 -6.210 5.867 1.00 51.94 80 TRP A O 1
ATOM 636 N N . GLY A 1 81 ? 17.203 -8.209 5.933 1.00 55.50 81 GLY A N 1
ATOM 637 C CA . GLY A 1 81 ? 18.080 -8.815 6.945 1.00 55.50 81 GLY A CA 1
ATOM 638 C C . GLY A 1 81 ? 17.690 -8.544 8.405 1.00 55.50 81 GLY A C 1
ATOM 639 O O . GLY A 1 81 ? 18.306 -9.118 9.301 1.00 55.50 81 GLY A O 1
ATOM 640 N N . SER A 1 82 ? 16.657 -7.734 8.664 1.00 62.25 82 SER A N 1
ATOM 641 C CA . SER A 1 82 ? 16.126 -7.548 10.018 1.00 62.25 82 SER A CA 1
ATOM 642 C C . SER A 1 82 ? 15.153 -8.668 10.388 1.00 62.25 82 SER A C 1
ATOM 644 O O . SER A 1 82 ? 14.295 -9.061 9.593 1.00 62.25 82 SER A O 1
ATOM 646 N N . ARG A 1 83 ? 15.274 -9.163 11.625 1.00 59.47 83 ARG A N 1
ATOM 647 C CA . ARG A 1 83 ? 14.304 -10.082 12.244 1.00 59.47 83 ARG A CA 1
ATOM 648 C C . ARG A 1 83 ? 13.109 -9.352 12.861 1.00 59.47 83 ARG A C 1
ATOM 650 O O . ARG A 1 83 ? 12.151 -10.006 13.262 1.00 59.47 83 ARG A O 1
ATOM 657 N N . GLU A 1 84 ? 13.170 -8.027 12.956 1.00 69.31 84 GLU A N 1
ATOM 658 C CA . GLU A 1 84 ? 12.077 -7.216 13.475 1.00 69.31 84 GLU A CA 1
ATOM 659 C C . GLU A 1 84 ? 10.916 -7.214 12.475 1.00 69.31 84 GLU A C 1
ATOM 661 O O . GLU A 1 84 ? 11.081 -6.922 11.284 1.00 69.31 84 GLU A O 1
ATOM 666 N N . ALA A 1 85 ? 9.740 -7.582 12.977 1.00 75.88 85 ALA A N 1
ATOM 667 C CA . ALA A 1 85 ? 8.517 -7.560 12.203 1.00 75.88 85 ALA A CA 1
ATOM 668 C C . ALA A 1 85 ? 7.971 -6.130 12.142 1.00 75.88 85 ALA A C 1
ATOM 670 O O . ALA A 1 85 ? 7.914 -5.424 13.144 1.00 75.88 85 ALA A O 1
ATOM 671 N N . LEU A 1 86 ? 7.562 -5.719 10.950 1.00 82.44 86 LEU A N 1
ATOM 672 C CA . LEU A 1 86 ? 6.799 -4.509 10.713 1.00 82.44 86 LEU A CA 1
ATOM 673 C C . LEU A 1 86 ? 5.424 -4.669 11.380 1.00 82.44 86 LEU A C 1
ATOM 675 O O . LEU A 1 86 ? 4.744 -5.669 11.136 1.00 82.44 86 LEU A O 1
ATOM 679 N N . ASP A 1 87 ? 5.010 -3.681 12.170 1.00 88.00 87 ASP A N 1
ATOM 680 C CA . ASP A 1 87 ? 3.655 -3.618 12.723 1.00 88.00 87 ASP A CA 1
ATOM 681 C C . ASP A 1 87 ? 2.674 -3.211 11.614 1.00 88.00 87 ASP A C 1
ATOM 683 O O . ASP A 1 87 ? 2.444 -2.029 11.341 1.00 88.00 87 ASP A O 1
ATOM 687 N N . ALA A 1 88 ? 2.221 -4.213 10.860 1.00 91.50 88 ALA A N 1
ATOM 688 C CA . ALA A 1 88 ? 1.420 -4.028 9.663 1.00 91.50 88 ALA A CA 1
ATOM 689 C C . ALA A 1 88 ? -0.075 -4.201 9.958 1.00 91.50 88 ALA A C 1
ATOM 691 O O . ALA A 1 88 ? -0.506 -5.235 10.467 1.00 91.50 88 ALA A O 1
ATOM 692 N N . VAL A 1 89 ? -0.875 -3.222 9.545 1.00 95.12 89 VAL A N 1
ATOM 693 C CA . VAL A 1 89 ? -2.338 -3.290 9.535 1.00 95.12 89 VAL A CA 1
ATOM 694 C C . VAL A 1 89 ? -2.789 -3.722 8.146 1.00 95.12 89 VAL A C 1
ATOM 696 O O . VAL A 1 89 ? -2.508 -3.045 7.155 1.00 95.12 89 VAL A O 1
ATOM 699 N N . LEU A 1 90 ? -3.476 -4.861 8.067 1.00 96.19 90 LEU A N 1
ATOM 700 C CA . LEU A 1 90 ? -3.972 -5.413 6.807 1.00 96.19 90 LEU A CA 1
ATOM 701 C C . LEU A 1 90 ? -5.169 -4.603 6.297 1.00 96.19 90 LEU A C 1
ATOM 703 O O . LEU A 1 90 ? -6.093 -4.279 7.048 1.00 96.19 90 LEU A O 1
ATOM 707 N N . VAL A 1 91 ? -5.161 -4.307 5.002 1.00 96.81 91 VAL A N 1
ATOM 708 C CA . VAL A 1 91 ? -6.230 -3.572 4.314 1.00 96.81 91 VAL A CA 1
ATOM 709 C C . VAL A 1 91 ? -6.742 -4.407 3.157 1.00 96.81 91 VAL A C 1
ATOM 711 O O . VAL A 1 91 ? -6.003 -5.236 2.634 1.00 96.81 91 VAL A O 1
ATOM 714 N N . ARG A 1 92 ? -7.999 -4.217 2.754 1.00 96.12 92 ARG A N 1
ATOM 715 C CA . ARG A 1 92 ? -8.521 -4.921 1.579 1.00 96.12 92 ARG A CA 1
ATOM 716 C C . ARG A 1 92 ? -7.634 -4.613 0.360 1.00 96.12 92 ARG A C 1
ATOM 718 O O . ARG A 1 92 ? -7.372 -3.433 0.113 1.00 96.12 92 ARG A O 1
ATOM 725 N N . PRO A 1 93 ? -7.176 -5.629 -0.395 1.00 94.62 93 PRO A N 1
ATOM 726 C CA . PRO A 1 93 ? -6.215 -5.452 -1.478 1.00 94.62 93 PRO A CA 1
ATOM 727 C C . PRO A 1 93 ? -6.894 -4.987 -2.772 1.00 94.62 93 PRO A C 1
ATOM 729 O O . PRO A 1 93 ? -6.764 -5.638 -3.803 1.00 94.62 93 PRO A O 1
ATOM 732 N N . ASP A 1 94 ? -7.622 -3.872 -2.696 1.00 93.12 94 ASP A N 1
ATOM 733 C CA . ASP A 1 94 ? -8.327 -3.223 -3.808 1.00 93.12 94 ASP A CA 1
ATOM 734 C C . ASP A 1 94 ? -7.588 -1.968 -4.325 1.00 93.12 94 ASP A C 1
ATOM 736 O O . ASP A 1 94 ? -7.513 -1.778 -5.540 1.00 93.12 94 ASP A O 1
ATOM 740 N N . PRO A 1 95 ? -6.998 -1.103 -3.468 1.00 96.00 95 PRO A N 1
ATOM 741 C CA . PRO A 1 95 ? -6.355 0.117 -3.947 1.00 96.00 95 PRO A CA 1
ATOM 742 C C . PRO A 1 95 ? -5.030 -0.158 -4.673 1.00 96.00 95 PRO A C 1
ATOM 744 O O . PRO A 1 95 ? -4.151 -0.862 -4.163 1.00 96.00 95 PRO A O 1
ATOM 747 N N . VAL A 1 96 ? -4.845 0.468 -5.837 1.00 96.50 96 VAL A N 1
ATOM 748 C CA . VAL A 1 96 ? -3.621 0.368 -6.645 1.00 96.50 96 VAL A CA 1
ATOM 749 C C . VAL A 1 96 ? -2.786 1.639 -6.513 1.00 96.50 96 VAL A C 1
ATOM 751 O O . VAL A 1 96 ? -3.274 2.752 -6.694 1.00 96.50 96 VAL A O 1
ATOM 754 N N . ALA A 1 97 ? -1.494 1.486 -6.232 1.00 95.94 97 ALA A N 1
ATOM 755 C CA . ALA A 1 97 ? -0.527 2.573 -6.163 1.00 95.94 97 ALA A CA 1
ATOM 756 C C . ALA A 1 97 ? 0.417 2.550 -7.367 1.00 95.94 97 ALA A C 1
ATOM 758 O O . ALA A 1 97 ? 1.013 1.522 -7.692 1.00 95.94 97 ALA A O 1
ATOM 759 N N . ALA A 1 98 ? 0.635 3.716 -7.971 1.00 94.00 98 ALA A N 1
ATOM 760 C CA . ALA A 1 98 ? 1.782 3.939 -8.836 1.00 94.00 98 ALA A CA 1
ATOM 761 C C . ALA A 1 98 ? 3.028 4.173 -7.971 1.00 94.00 98 ALA A C 1
ATOM 763 O O . ALA A 1 98 ? 3.035 5.023 -7.073 1.00 94.00 98 ALA A O 1
ATOM 764 N N . ILE A 1 99 ? 4.097 3.440 -8.260 1.00 92.12 99 ILE A N 1
ATOM 765 C CA . ILE A 1 99 ? 5.353 3.451 -7.514 1.00 92.12 99 ILE A CA 1
ATOM 766 C C . ILE A 1 99 ? 6.544 3.679 -8.438 1.00 92.12 99 ILE A C 1
ATOM 768 O O . ILE A 1 99 ? 6.552 3.249 -9.586 1.00 92.12 99 ILE A O 1
ATOM 772 N N . SER A 1 100 ? 7.581 4.332 -7.920 1.00 87.81 100 SER A N 1
ATOM 773 C CA . SER A 1 100 ? 8.864 4.493 -8.603 1.00 87.81 100 SER A CA 1
ATOM 774 C C . SER A 1 100 ? 9.969 3.841 -7.777 1.00 87.81 100 SER A C 1
ATOM 776 O O . SER A 1 100 ? 10.145 4.155 -6.594 1.00 87.81 100 SER A O 1
ATOM 778 N N . ALA A 1 101 ? 10.710 2.928 -8.404 1.00 76.81 101 ALA A N 1
ATOM 779 C CA . ALA A 1 101 ? 11.842 2.239 -7.799 1.00 76.81 101 ALA A CA 1
ATOM 780 C C . ALA A 1 101 ? 13.163 2.849 -8.285 1.00 76.81 101 ALA A C 1
ATOM 782 O O . ALA A 1 101 ? 13.390 3.013 -9.484 1.00 76.81 101 ALA A O 1
ATOM 783 N N . ASP A 1 102 ? 14.074 3.136 -7.356 1.00 65.31 102 ASP A N 1
ATOM 784 C CA . ASP A 1 102 ? 15.456 3.509 -7.670 1.00 65.31 102 ASP A CA 1
ATOM 785 C C . ASP A 1 102 ? 16.256 2.207 -7.901 1.00 65.31 102 ASP A C 1
ATOM 787 O O . ASP A 1 102 ? 16.995 1.745 -7.048 1.00 65.31 102 ASP A O 1
ATOM 791 N N . VAL A 1 103 ? 15.956 1.537 -9.021 1.00 56.88 103 VAL A N 1
ATOM 792 C CA . VAL A 1 103 ? 16.594 0.343 -9.620 1.00 56.88 103 VAL A CA 1
ATOM 793 C C . VAL A 1 103 ? 17.353 -0.603 -8.663 1.00 56.88 103 VAL A C 1
ATOM 795 O O . VAL A 1 103 ? 18.565 -0.499 -8.493 1.00 56.88 103 VAL A O 1
ATOM 798 N N . ALA A 1 104 ? 16.625 -1.596 -8.140 1.00 53.44 104 ALA A N 1
ATOM 799 C CA . ALA A 1 104 ? 17.079 -2.970 -7.887 1.00 53.44 104 ALA A CA 1
ATOM 800 C C . ALA A 1 104 ? 15.828 -3.851 -7.691 1.00 53.44 104 ALA A C 1
ATOM 802 O O . ALA A 1 104 ? 15.346 -4.030 -6.569 1.00 53.44 104 ALA A O 1
ATOM 803 N N . ILE A 1 105 ? 15.252 -4.324 -8.799 1.00 58.00 105 ILE A N 1
ATO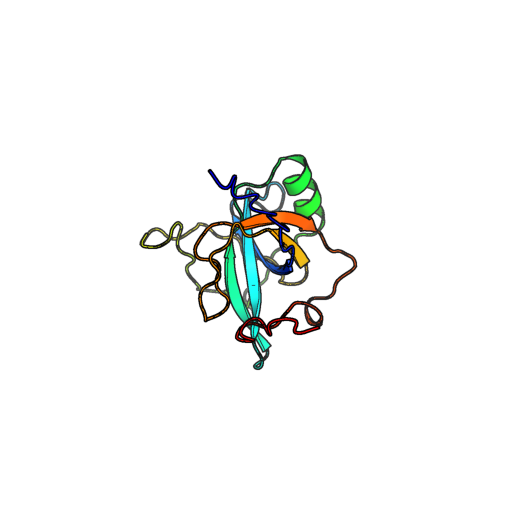M 804 C CA . ILE A 1 105 ? 14.242 -5.389 -8.783 1.00 58.00 105 ILE A CA 1
ATOM 805 C C . ILE A 1 105 ? 15.025 -6.701 -8.774 1.00 58.00 105 ILE A C 1
ATOM 807 O O . ILE A 1 105 ? 15.888 -6.902 -9.626 1.00 58.00 105 ILE A O 1
ATOM 811 N N . ASP A 1 106 ? 14.778 -7.561 -7.791 1.00 54.66 106 ASP A N 1
ATOM 812 C CA . ASP A 1 106 ? 15.315 -8.920 -7.825 1.00 54.66 106 ASP A CA 1
ATOM 813 C C . ASP A 1 106 ? 14.763 -9.681 -9.044 1.00 54.66 106 ASP A C 1
ATOM 815 O O . ASP A 1 106 ? 13.645 -9.399 -9.473 1.00 54.66 106 ASP A O 1
ATOM 819 N N . HIS A 1 107 ? 15.488 -10.672 -9.576 1.00 52.59 107 HIS A N 1
ATOM 820 C CA . HIS A 1 107 ? 15.006 -11.516 -10.684 1.00 52.59 107 HIS A CA 1
ATOM 821 C C . HIS A 1 107 ? 13.594 -12.100 -10.435 1.00 52.59 107 HIS A C 1
ATOM 823 O O . HIS A 1 107 ? 12.880 -12.384 -11.394 1.00 52.59 107 HIS A O 1
ATOM 829 N N . GLY A 1 108 ? 13.156 -12.220 -9.174 1.00 57.53 108 GLY A N 1
ATOM 830 C CA . GLY A 1 108 ? 11.808 -12.648 -8.792 1.00 57.53 108 GLY A CA 1
ATOM 831 C C . GLY A 1 108 ? 10.712 -11.571 -8.746 1.00 57.53 108 GLY A C 1
ATOM 832 O O . GLY A 1 108 ? 9.586 -11.901 -8.395 1.00 57.53 108 GLY A O 1
ATOM 833 N N . GLY A 1 109 ? 10.981 -10.299 -9.064 1.00 69.19 109 GLY A N 1
ATOM 834 C CA . GLY A 1 109 ? 9.961 -9.234 -9.036 1.00 69.19 109 GLY A CA 1
ATOM 835 C C . GLY A 1 109 ? 9.713 -8.609 -7.655 1.00 69.19 109 GLY A C 1
ATOM 836 O O . GLY A 1 109 ? 8.653 -8.028 -7.425 1.00 69.19 109 GLY A O 1
ATOM 837 N N . VAL A 1 110 ? 10.683 -8.724 -6.740 1.00 80.56 110 VAL A N 1
ATOM 838 C CA . VAL A 1 110 ? 10.658 -8.122 -5.393 1.00 80.56 110 VAL A CA 1
ATOM 839 C C . VAL A 1 110 ? 11.586 -6.905 -5.338 1.00 80.56 110 VAL A C 1
ATOM 841 O O . VAL A 1 110 ? 12.737 -6.959 -5.776 1.00 80.56 110 VAL A O 1
ATOM 844 N N . TYR A 1 111 ? 11.106 -5.809 -4.755 1.00 80.44 111 TYR A N 1
ATOM 845 C CA . TYR A 1 111 ? 11.879 -4.608 -4.459 1.00 80.44 111 TYR A CA 1
ATOM 846 C C . TYR A 1 111 ? 12.660 -4.793 -3.158 1.00 80.44 111 TYR A C 1
ATOM 848 O O . TYR A 1 111 ? 12.091 -4.816 -2.066 1.00 80.44 111 TYR A O 1
ATOM 856 N N . ARG A 1 112 ? 13.988 -4.893 -3.268 1.00 74.50 112 ARG A N 1
ATOM 857 C CA . ARG A 1 112 ? 14.882 -5.017 -2.101 1.00 74.50 112 ARG A CA 1
ATOM 858 C C . ARG A 1 112 ? 14.984 -3.717 -1.298 1.00 74.50 112 ARG A C 1
ATOM 860 O O . ARG A 1 112 ? 15.200 -3.755 -0.089 1.00 74.50 112 ARG A O 1
ATOM 867 N N . HIS A 1 113 ? 14.803 -2.578 -1.964 1.00 81.94 113 HIS A N 1
ATOM 868 C CA . HIS A 1 113 ? 14.802 -1.255 -1.345 1.00 81.94 113 HIS A CA 1
ATOM 869 C C . HIS A 1 113 ? 13.386 -0.671 -1.308 1.00 81.94 113 HIS A C 1
ATOM 871 O O . HIS A 1 113 ? 12.618 -0.904 -2.247 1.00 81.94 113 HIS A O 1
ATOM 877 N N . PRO A 1 114 ? 13.041 0.120 -0.273 1.00 87.12 114 PRO A N 1
ATOM 878 C CA . PRO A 1 114 ? 11.778 0.840 -0.244 1.00 87.12 114 PRO A CA 1
ATOM 879 C C . PRO A 1 114 ? 11.584 1.709 -1.492 1.00 87.12 114 PRO A C 1
ATOM 881 O O . PRO A 1 114 ? 12.484 2.449 -1.898 1.00 87.12 114 PRO A O 1
ATOM 884 N N . VAL A 1 115 ? 10.398 1.632 -2.089 1.00 88.75 115 VAL A N 1
ATOM 885 C CA . VAL A 1 115 ? 10.029 2.397 -3.290 1.00 88.75 115 VAL A CA 1
ATOM 886 C C . VAL A 1 115 ? 9.346 3.712 -2.921 1.00 88.75 115 VAL A C 1
ATOM 888 O O . VAL A 1 115 ? 8.915 3.918 -1.787 1.00 88.75 115 VAL A O 1
ATOM 891 N N . ARG A 1 116 ? 9.223 4.642 -3.866 1.00 92.00 116 ARG A N 1
ATOM 892 C CA . ARG A 1 116 ? 8.464 5.881 -3.646 1.00 92.00 116 ARG A CA 1
ATOM 893 C C . ARG A 1 116 ? 7.039 5.715 -4.146 1.00 92.00 116 ARG A C 1
ATOM 895 O O . ARG A 1 116 ? 6.848 5.321 -5.292 1.00 92.00 116 ARG A O 1
ATOM 902 N N . HIS A 1 117 ? 6.065 6.071 -3.313 1.00 93.94 117 HIS A N 1
ATOM 903 C CA . HIS A 1 117 ? 4.695 6.291 -3.765 1.00 93.94 117 HIS A CA 1
ATOM 904 C C . HIS A 1 117 ? 4.654 7.524 -4.675 1.00 93.94 117 HIS A C 1
ATOM 906 O O . HIS A 1 117 ? 5.168 8.583 -4.305 1.00 93.94 117 HIS A O 1
ATOM 912 N N . VAL A 1 118 ? 4.062 7.375 -5.859 1.00 94.06 118 VAL A N 1
ATOM 913 C CA . VAL A 1 118 ? 3.856 8.470 -6.813 1.00 94.06 118 VAL A CA 1
ATOM 914 C C . VAL A 1 118 ? 2.446 9.027 -6.655 1.00 94.06 118 VAL A C 1
ATOM 916 O O . VAL A 1 118 ? 2.292 10.216 -6.393 1.00 94.06 118 VAL A O 1
ATOM 919 N N . ARG A 1 119 ? 1.432 8.170 -6.800 1.00 94.44 119 ARG A N 1
ATOM 920 C CA . ARG A 1 119 ? 0.009 8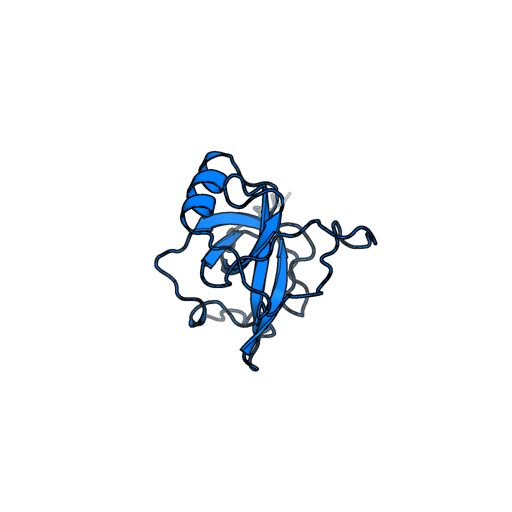.508 -6.673 1.00 94.44 119 ARG A CA 1
ATOM 921 C C . ARG A 1 119 ? -0.835 7.242 -6.546 1.00 94.44 119 ARG A C 1
ATOM 923 O O . ARG A 1 119 ? -0.398 6.173 -6.979 1.00 94.44 119 ARG A O 1
ATOM 930 N N . LEU A 1 120 ? -2.060 7.395 -6.060 1.00 95.31 120 LEU A N 1
ATOM 931 C CA . LEU A 1 120 ? -3.082 6.362 -6.161 1.00 95.31 120 LEU A CA 1
ATOM 932 C C . LEU A 1 120 ? -3.615 6.281 -7.605 1.00 95.31 120 LEU A C 1
ATOM 934 O O . LEU A 1 120 ? -3.673 7.293 -8.307 1.00 95.31 120 LEU A O 1
ATOM 938 N N . ARG A 1 121 ? -3.959 5.078 -8.063 1.00 94.81 121 ARG A N 1
ATOM 939 C CA . ARG A 1 121 ? -4.531 4.793 -9.386 1.00 94.81 121 ARG A CA 1
ATOM 940 C C . ARG A 1 121 ? -5.953 4.280 -9.223 1.00 94.81 121 ARG A C 1
ATOM 942 O O . ARG A 1 121 ? -6.199 3.082 -9.258 1.00 94.81 121 ARG A O 1
ATOM 949 N N . 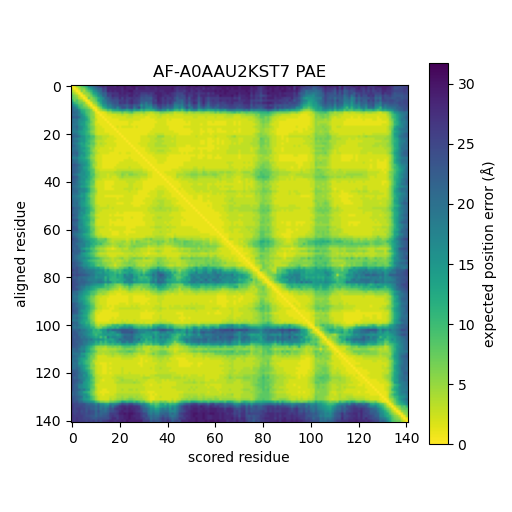LEU A 1 122 ? -6.878 5.214 -9.029 1.00 93.25 122 LEU A N 1
ATOM 950 C CA . LEU A 1 122 ? -8.315 4.925 -8.952 1.00 93.25 122 LEU A CA 1
ATOM 951 C C . LEU A 1 122 ? -8.897 4.466 -10.300 1.00 93.25 122 LEU A C 1
ATOM 953 O O . LEU A 1 122 ? -9.993 3.925 -10.351 1.00 93.25 122 LEU A O 1
ATOM 957 N N . ASP A 1 123 ? -8.151 4.695 -11.379 1.00 91.50 123 ASP A N 1
ATOM 958 C CA . ASP A 1 123 ? -8.453 4.301 -12.752 1.00 91.50 123 ASP A CA 1
ATOM 959 C C . ASP A 1 123 ? -7.962 2.888 -13.116 1.00 91.50 123 ASP A C 1
ATOM 961 O O . ASP A 1 123 ? -8.199 2.443 -14.234 1.00 91.50 123 ASP A O 1
ATOM 965 N N . VAL A 1 124 ? -7.249 2.200 -12.215 1.00 91.19 124 VAL A N 1
ATOM 966 C CA . VAL A 1 124 ? -6.629 0.893 -12.483 1.00 91.19 124 VAL A CA 1
ATOM 967 C C . VAL A 1 124 ? -7.198 -0.158 -11.547 1.00 91.19 124 VAL A C 1
ATOM 969 O O . VAL A 1 124 ? -7.178 0.003 -10.327 1.00 91.19 124 VAL A O 1
ATOM 972 N N . SER A 1 125 ? -7.655 -1.262 -12.128 1.00 91.56 125 SER A N 1
ATOM 973 C CA . SER A 1 125 ? -8.125 -2.417 -11.378 1.00 91.56 125 SER A CA 1
ATOM 974 C C . SER A 1 125 ? -6.959 -3.334 -10.975 1.00 91.56 125 SER A C 1
ATOM 976 O O . SER A 1 125 ? -5.881 -3.325 -11.572 1.00 91.56 125 SER A O 1
ATOM 978 N N . VAL A 1 126 ? -7.155 -4.160 -9.947 1.00 92.88 126 VAL A N 1
ATOM 979 C CA . VAL A 1 126 ? -6.104 -5.062 -9.435 1.00 92.88 126 VAL A CA 1
ATOM 980 C C . VAL A 1 126 ? -5.694 -6.153 -10.430 1.00 92.88 126 VAL A C 1
ATOM 982 O O . VAL A 1 126 ? -4.592 -6.694 -10.335 1.00 92.88 126 VAL A O 1
ATOM 985 N N . GLU A 1 127 ? -6.567 -6.480 -11.381 1.00 91.31 127 GLU A N 1
ATOM 986 C CA . GLU A 1 127 ? -6.327 -7.456 -12.448 1.00 91.31 127 GLU A CA 1
ATOM 987 C C . GLU A 1 127 ? -5.396 -6.921 -13.547 1.00 91.31 127 GLU A C 1
ATOM 989 O O . GLU A 1 127 ? -4.639 -7.715 -14.116 1.00 91.31 127 GLU A O 1
ATOM 994 N N . ASP A 1 128 ? -5.379 -5.597 -13.753 1.00 89.88 128 ASP A N 1
ATOM 995 C CA . ASP A 1 128 ? -4.502 -4.887 -14.697 1.00 89.88 128 ASP A CA 1
ATOM 996 C C . ASP A 1 128 ? -3.077 -4.682 -14.156 1.00 89.88 128 ASP A C 1
ATOM 998 O O . ASP A 1 128 ? -2.147 -4.350 -14.899 1.00 89.88 128 ASP A O 1
ATOM 1002 N N . VAL A 1 129 ? -2.870 -4.877 -12.850 1.00 89.50 129 VAL A N 1
ATOM 1003 C CA . VAL A 1 129 ? -1.550 -4.740 -12.227 1.00 89.50 129 VAL A CA 1
ATOM 1004 C C . VAL A 1 129 ? -0.610 -5.840 -12.745 1.00 89.50 129 VAL A C 1
ATOM 1006 O O . VAL A 1 129 ? -0.981 -7.019 -12.752 1.00 89.50 129 VAL A O 1
ATOM 1009 N N . PRO A 1 130 ? 0.647 -5.509 -13.120 1.00 89.06 130 PRO A N 1
ATOM 1010 C CA . PRO A 1 130 ? 1.614 -6.505 -13.567 1.00 89.06 130 PRO A CA 1
ATOM 1011 C C . PRO A 1 130 ? 1.741 -7.681 -12.592 1.00 89.06 130 PRO A C 1
ATOM 1013 O O . PRO A 1 130 ? 1.916 -7.494 -11.386 1.00 89.06 130 PRO A O 1
ATOM 1016 N N . ARG A 1 131 ? 1.692 -8.906 -13.122 1.00 89.62 131 ARG A N 1
ATOM 1017 C CA . ARG A 1 131 ? 1.739 -10.130 -12.314 1.00 89.62 131 ARG A CA 1
ATOM 1018 C C . ARG A 1 131 ? 3.112 -10.360 -11.690 1.00 89.62 131 ARG A C 1
ATOM 1020 O O . ARG A 1 131 ? 4.151 -10.068 -12.287 1.00 89.62 131 ARG A O 1
ATOM 1027 N N . PHE A 1 132 ? 3.116 -10.939 -10.495 1.00 85.06 132 PHE A N 1
ATOM 1028 C CA . PHE A 1 132 ? 4.335 -11.420 -9.853 1.00 85.06 132 PHE A CA 1
ATOM 1029 C C . PHE A 1 132 ? 4.936 -12.599 -10.637 1.00 85.06 132 PHE A C 1
ATOM 1031 O O . PHE A 1 132 ? 4.207 -13.470 -11.111 1.00 85.06 132 PHE A O 1
ATOM 1038 N N . GLY A 1 133 ? 6.266 -12.640 -10.772 1.00 73.94 133 GLY A N 1
ATOM 1039 C CA . GLY A 1 133 ? 6.977 -13.715 -11.477 1.00 73.94 133 GLY A CA 1
ATOM 1040 C C . GLY A 1 133 ? 7.042 -13.577 -13.003 1.00 73.94 133 GLY A C 1
ATOM 1041 O O . GLY A 1 133 ? 7.754 -14.350 -13.642 1.00 73.94 133 GLY A O 1
ATOM 1042 N N . ARG A 1 134 ? 6.394 -12.568 -13.610 1.00 60.22 134 ARG A N 1
ATOM 1043 C CA . ARG A 1 134 ? 6.771 -12.141 -14.964 1.00 60.22 134 ARG A CA 1
ATOM 1044 C C . ARG A 1 134 ? 8.102 -11.407 -14.824 1.00 60.22 134 ARG A C 1
ATOM 1046 O O . ARG A 1 134 ? 8.120 -10.244 -14.422 1.00 60.22 134 ARG A O 1
ATOM 1053 N N . GLY A 1 135 ? 9.217 -12.092 -15.099 1.00 43.53 135 GLY A N 1
ATOM 1054 C CA . GLY A 1 135 ? 10.491 -11.411 -15.336 1.00 43.53 135 GLY A CA 1
ATOM 1055 C C . GLY A 1 135 ? 10.214 -10.269 -16.305 1.00 43.53 135 GLY A C 1
ATOM 1056 O O . GLY A 1 135 ? 9.459 -10.485 -17.256 1.00 43.53 135 GLY A O 1
ATOM 1057 N N . ALA A 1 136 ? 10.690 -9.058 -15.995 1.00 38.81 136 ALA A N 1
ATOM 1058 C CA . ALA A 1 136 ? 10.435 -7.875 -16.807 1.00 38.81 136 ALA A CA 1
ATOM 1059 C C . ALA A 1 136 ? 10.666 -8.253 -18.270 1.00 38.81 136 ALA A C 1
ATOM 1061 O O . ALA A 1 136 ? 11.804 -8.489 -18.674 1.00 38.81 136 ALA A O 1
ATOM 1062 N N . ALA A 1 137 ? 9.583 -8.411 -19.033 1.00 32.81 137 ALA A N 1
ATOM 1063 C CA . ALA A 1 137 ? 9.701 -8.605 -20.458 1.00 32.81 137 ALA A CA 1
ATOM 1064 C C . ALA A 1 137 ? 10.320 -7.297 -20.923 1.00 32.81 137 ALA A C 1
ATOM 1066 O O . ALA A 1 137 ? 9.670 -6.253 -20.855 1.00 32.81 137 ALA A O 1
ATOM 1067 N N . ALA A 1 138 ? 11.611 -7.345 -21.249 1.00 31.55 138 ALA A N 1
ATOM 1068 C CA . ALA A 1 138 ? 12.283 -6.264 -21.926 1.00 31.55 138 ALA A CA 1
ATOM 1069 C C . ALA A 1 138 ? 11.357 -5.870 -23.074 1.00 31.55 138 ALA A C 1
ATOM 1071 O O . ALA A 1 138 ? 11.060 -6.694 -23.941 1.00 31.55 138 ALA A O 1
ATOM 1072 N N . ALA A 1 139 ? 10.815 -4.656 -23.006 1.00 25.92 139 ALA A N 1
ATOM 1073 C CA . ALA A 1 139 ? 10.115 -4.064 -24.123 1.00 25.92 139 ALA A CA 1
ATOM 1074 C C . ALA A 1 139 ? 11.167 -3.899 -25.224 1.00 25.92 139 ALA A C 1
ATOM 1076 O O . ALA A 1 139 ? 11.937 -2.943 -25.224 1.00 25.92 139 ALA A O 1
ATOM 1077 N N . ALA A 1 140 ? 11.275 -4.915 -26.076 1.00 25.77 140 ALA A N 1
ATOM 1078 C CA . ALA A 1 140 ? 11.932 -4.828 -27.358 1.00 25.77 140 ALA A CA 1
ATOM 1079 C C . ALA A 1 140 ? 10.920 -4.196 -28.315 1.00 25.77 140 ALA A C 1
ATOM 1081 O O . ALA A 1 140 ? 9.870 -4.777 -28.596 1.00 25.77 140 ALA A O 1
ATOM 1082 N N . GLY A 1 141 ? 11.245 -2.983 -28.738 1.00 27.66 141 GLY A N 1
ATOM 1083 C CA . GLY A 1 141 ? 10.595 -2.201 -29.778 1.00 27.66 141 GLY A CA 1
ATOM 1084 C C . GLY A 1 141 ? 11.533 -1.070 -30.143 1.00 27.66 141 GLY A C 1
ATOM 1085 O O . GLY A 1 141 ? 11.790 -0.243 -29.240 1.00 27.66 141 GLY A O 1
#

Mean predicted aligned error: 8.29 Å

Nearest PDB structures (foldseek):
  2df7-assembly1_E  TM=1.473E-01  e=4.158E+00  Infectious bursal disease virus